Protein AF-V5GCT0-F1 (afdb_monomer)

Solvent-accessible surface area (backbone atoms only — not comparable to full-atom values): 9501 Å² total; per-residue (Å²): 140,87,78,96,82,82,71,72,68,66,61,56,55,59,63,63,62,67,75,79,76,75,83,94,79,80,93,63,83,77,74,72,74,78,59,60,85,75,64,57,81,65,88,66,76,72,71,71,93,58,71,88,74,56,77,89,73,53,68,86,89,73,79,74,96,68,75,90,74,65,81,76,73,61,66,43,49,26,43,35,31,30,68,84,75,46,80,43,64,30,36,54,80,50,101,87,42,70,50,63,60,55,89,68,52,77,86,46,89,45,44,37,39,36,32,51,57,78,56,89,91,55,93,58,92,68,39,46,81,45,70,61,93,74,84,85,73,132

Sequence (138 aa):
EASPKMKFAVCFLAIISCIAAMPADVSFETFEELDLSKIVPNNIYLEPETPPIDPSTVPEGRVIGGSEVSRNSVPYQAAVIINGASLCGGSLISTTRVLTAAHCTVSASFIQVRLGAHAFNSNEATQVRITSSSVVNH

Organism: Anoplophora glabripennis (NCBI:txid217634)

pLDDT: mean 77.88, std 19.69, range [38.0, 98.5]

Secondary structure (DSSP, 8-state):
------SHHHHHHHHHGGGG---S-----------TTT----------SSS---TTTSPTT--SS--PPPTTS-TTEEEEEETTTEEEEEEEEETTEEE--HHHHTT-S-EEEEES-SSTTS--TT-EEEE-S-----

InterPro domains:
  IPR001254 Serine proteases, trypsin domain [PF00089] (63-138)
  IPR001254 Serine proteases, trypsin domain [PS50240] (63-138)
  IPR009003 Peptidase S1, PA clan [SSF50494] (55-138)
  IPR018114 Serine proteases, trypsin family, histidine active site [PS00134] (99-104)
  IPR050127 Serine Proteases (Peptidase S1 Family) [PTHR24264] (54-138)

Mean predicted aligned error: 17.12 Å

Radius of gyration: 28.57 Å; Cα contacts (8 Å, |Δi|>4): 119; chains: 1; bounding box: 40×61×99 Å

Structure (mmCIF, N/CA/C/O backbone):
data_AF-V5GCT0-F1
#
_entry.id   AF-V5GCT0-F1
#
loop_
_atom_site.group_PDB
_atom_site.id
_atom_site.type_symbol
_atom_site.label_atom_id
_atom_site.label_alt_id
_atom_site.label_comp_id
_atom_site.label_asym_id
_atom_site.label_entity_id
_atom_site.label_seq_id
_atom_site.pdbx_PDB_ins_code
_atom_site.Cartn_x
_atom_site.Cartn_y
_atom_site.Cartn_z
_atom_site.occupancy
_atom_site.B_iso_or_equiv
_atom_site.auth_seq_id
_atom_site.auth_comp_id
_atom_site.auth_asym_id
_atom_site.auth_atom_id
_atom_site.pdbx_PDB_model_num
ATOM 1 N N . GLU A 1 1 ? 0.890 -25.617 73.826 1.00 38.00 1 GLU A N 1
ATOM 2 C CA . GLU A 1 1 ? 0.039 -25.554 72.616 1.00 38.00 1 GLU A CA 1
ATOM 3 C C . GLU A 1 1 ? 0.754 -24.695 71.576 1.00 38.00 1 GLU A C 1
ATOM 5 O O . GLU A 1 1 ? 0.995 -23.527 71.824 1.00 38.00 1 GLU A O 1
ATOM 10 N N . ALA A 1 2 ? 1.510 -25.299 70.658 1.00 42.81 2 ALA A N 1
ATOM 11 C CA . ALA A 1 2 ? 1.097 -25.911 69.385 1.00 42.81 2 ALA A CA 1
ATOM 12 C C . ALA A 1 2 ? 1.020 -24.870 68.245 1.00 42.81 2 ALA A C 1
ATOM 14 O O . ALA A 1 2 ? -0.012 -24.274 67.959 1.00 42.81 2 ALA A O 1
ATOM 15 N N . SER A 1 3 ? 2.187 -24.663 67.626 1.00 46.22 3 SER A N 1
ATOM 16 C CA . SER A 1 3 ? 2.455 -23.808 66.465 1.00 46.22 3 SER A CA 1
ATOM 17 C C . SER A 1 3 ? 1.971 -24.472 65.158 1.00 46.22 3 SER A C 1
ATOM 19 O O . SER A 1 3 ? 2.209 -25.667 64.968 1.00 46.22 3 SER A O 1
ATOM 21 N N . PRO A 1 4 ? 1.328 -23.738 64.228 1.00 53.38 4 PRO A N 1
ATOM 22 C CA . PRO A 1 4 ? 0.727 -24.304 63.023 1.00 53.38 4 PRO A CA 1
ATOM 23 C C . PRO A 1 4 ? 1.769 -24.473 61.904 1.00 53.38 4 PRO A C 1
ATOM 25 O O . PRO A 1 4 ? 1.860 -23.664 60.985 1.00 53.38 4 PRO A O 1
ATOM 28 N N . LYS A 1 5 ? 2.561 -25.547 61.962 1.00 57.16 5 LYS A N 1
ATOM 29 C CA . LYS A 1 5 ? 3.530 -25.929 60.915 1.00 57.16 5 LYS A CA 1
ATOM 30 C C . LYS A 1 5 ? 3.210 -27.299 60.314 1.00 57.16 5 LYS A C 1
ATOM 32 O O . LYS A 1 5 ? 4.037 -28.195 60.366 1.00 57.16 5 LYS A O 1
ATOM 37 N N . MET A 1 6 ? 2.011 -27.503 59.765 1.00 54.62 6 MET A N 1
ATOM 38 C CA . MET A 1 6 ? 1.726 -28.750 59.033 1.00 54.62 6 MET A CA 1
ATOM 39 C C . MET A 1 6 ? 0.512 -28.633 58.102 1.00 54.62 6 MET A C 1
ATOM 41 O O . MET A 1 6 ? -0.473 -29.341 58.261 1.00 54.62 6 MET A O 1
ATOM 45 N N . LYS A 1 7 ? 0.535 -27.697 57.146 1.00 50.94 7 LYS A N 1
ATOM 46 C CA . LYS A 1 7 ? -0.468 -27.662 56.056 1.00 50.94 7 LYS A CA 1
ATOM 47 C C . LYS A 1 7 ? 0.125 -27.469 54.655 1.00 50.94 7 LYS A C 1
ATOM 49 O O . LYS A 1 7 ? -0.539 -27.783 53.680 1.00 50.94 7 LYS A O 1
ATOM 54 N N . PHE A 1 8 ? 1.390 -27.054 54.540 1.00 50.16 8 PHE A N 1
ATOM 55 C CA . PHE A 1 8 ? 2.058 -26.867 53.243 1.00 50.16 8 PHE A CA 1
ATOM 56 C C . PHE A 1 8 ? 2.719 -28.138 52.677 1.00 50.16 8 PHE A C 1
ATOM 58 O O . PHE A 1 8 ? 2.887 -28.244 51.467 1.00 50.16 8 PHE A O 1
ATOM 65 N N . ALA A 1 9 ? 3.044 -29.128 53.517 1.00 53.00 9 ALA A N 1
ATOM 66 C CA . ALA A 1 9 ? 3.722 -30.354 53.074 1.00 53.00 9 ALA A CA 1
ATOM 67 C C . ALA A 1 9 ? 2.795 -31.346 52.340 1.00 53.00 9 ALA A C 1
ATOM 69 O O . ALA A 1 9 ? 3.249 -32.105 51.490 1.00 53.00 9 ALA A O 1
ATOM 70 N N . VAL A 1 10 ? 1.489 -31.318 52.630 1.00 53.25 10 VAL A N 1
ATOM 71 C CA . VAL A 1 10 ? 0.510 -32.264 52.061 1.00 53.25 10 VAL A CA 1
ATOM 72 C C . VAL A 1 10 ? 0.153 -31.908 50.610 1.00 53.25 10 VAL A C 1
ATOM 74 O O . VAL A 1 10 ? -0.025 -32.805 49.790 1.00 53.25 10 VAL A O 1
ATOM 77 N N . CYS A 1 11 ? 0.144 -30.619 50.248 1.00 48.62 11 CYS A N 1
ATOM 78 C CA . CYS A 1 11 ? -0.096 -30.195 48.863 1.00 48.62 11 CYS A CA 1
ATOM 79 C C . CYS A 1 11 ? 1.086 -30.492 47.927 1.00 48.62 11 CYS A C 1
ATOM 81 O O . CYS A 1 11 ? 0.865 -30.788 46.759 1.00 48.62 11 CYS A O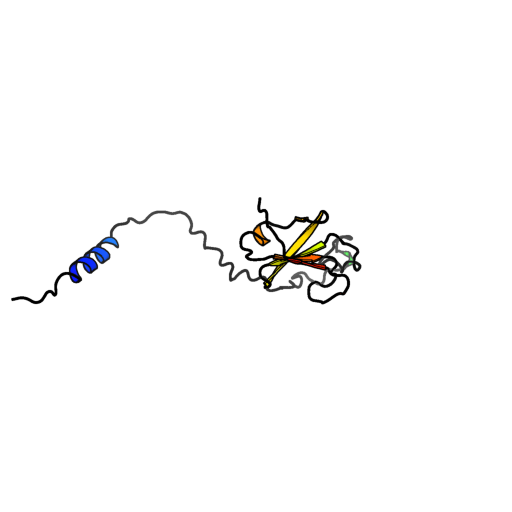 1
ATOM 83 N N . PHE A 1 12 ? 2.329 -30.464 48.418 1.00 54.12 12 PHE A N 1
ATOM 84 C CA . PHE A 1 12 ? 3.503 -30.740 47.577 1.00 54.12 12 PHE A CA 1
ATOM 85 C C . PHE A 1 12 ? 3.624 -32.220 47.185 1.00 54.12 12 PHE A C 1
ATOM 87 O O . PHE A 1 12 ? 4.021 -32.530 46.065 1.00 54.12 12 PHE A O 1
ATOM 94 N N . LEU A 1 13 ? 3.227 -33.138 48.070 1.00 54.44 13 LEU A N 1
ATOM 95 C CA . LEU A 1 13 ? 3.285 -34.579 47.799 1.00 54.44 13 LEU A CA 1
ATOM 96 C C . LEU A 1 13 ? 2.180 -35.051 46.838 1.00 54.44 13 LEU A C 1
ATOM 98 O O . LEU A 1 13 ? 2.420 -35.948 46.032 1.00 54.44 13 LEU A O 1
ATOM 102 N N . ALA A 1 14 ? 1.006 -34.411 46.852 1.00 53.47 14 ALA A N 1
ATOM 103 C CA . ALA A 1 14 ? -0.072 -34.711 45.906 1.00 53.47 14 ALA A CA 1
ATOM 104 C C . ALA A 1 14 ? 0.274 -34.298 44.461 1.00 53.47 14 ALA A C 1
ATOM 106 O O . ALA A 1 14 ? -0.110 -34.983 43.517 1.00 53.47 14 ALA A O 1
ATOM 107 N N . ILE A 1 15 ? 1.055 -33.225 44.285 1.00 55.41 15 ILE A N 1
ATOM 108 C CA . ILE A 1 15 ? 1.500 -32.751 42.963 1.00 55.41 15 ILE A CA 1
ATOM 109 C C . ILE A 1 15 ? 2.569 -33.687 42.371 1.00 55.41 15 ILE A C 1
ATOM 111 O O . ILE A 1 15 ? 2.553 -33.958 41.174 1.00 55.41 15 ILE A O 1
ATOM 115 N N . ILE A 1 16 ? 3.449 -34.251 43.207 1.00 54.88 16 ILE A N 1
ATOM 116 C CA . ILE A 1 16 ? 4.498 -35.196 42.774 1.00 54.88 16 ILE A CA 1
ATOM 117 C C . ILE A 1 16 ? 3.906 -36.564 42.376 1.00 54.88 16 ILE A C 1
ATOM 119 O O . ILE A 1 16 ? 4.445 -37.243 41.506 1.00 54.88 16 ILE A O 1
ATOM 123 N N . SER A 1 17 ? 2.757 -36.953 42.940 1.00 52.00 17 SER A N 1
ATOM 124 C CA . SER A 1 17 ? 2.080 -38.219 42.617 1.00 52.00 17 SER A CA 1
ATOM 125 C C . SER A 1 17 ? 1.345 -38.231 41.268 1.00 52.00 17 SER A C 1
ATOM 127 O O . SER A 1 17 ? 1.042 -39.314 40.770 1.00 52.00 17 SER A O 1
ATOM 129 N N . CYS A 1 18 ? 1.046 -37.078 40.660 1.00 42.91 18 CYS A N 1
ATOM 130 C CA . CYS A 1 18 ? 0.346 -37.028 39.366 1.00 42.91 18 CYS A CA 1
ATOM 131 C C . CYS A 1 18 ? 1.263 -37.244 38.150 1.00 42.91 18 CYS A C 1
ATOM 133 O O . CYS A 1 18 ? 0.769 -37.336 37.032 1.00 42.91 18 CYS A O 1
ATOM 135 N N . ILE A 1 19 ? 2.583 -37.342 38.341 1.00 54.56 19 ILE A N 1
ATOM 136 C CA . ILE A 1 19 ? 3.544 -37.458 37.229 1.00 54.56 19 ILE A CA 1
ATOM 137 C C . ILE A 1 19 ? 3.743 -38.925 36.783 1.00 54.56 19 ILE A C 1
ATOM 139 O O . ILE A 1 19 ? 4.266 -39.177 35.704 1.00 54.56 19 ILE A O 1
ATOM 143 N N . ALA A 1 20 ? 3.282 -39.913 37.559 1.00 53.06 20 ALA A N 1
ATOM 144 C CA . ALA A 1 20 ? 3.572 -41.331 37.307 1.00 53.06 20 ALA A CA 1
ATOM 145 C C . ALA A 1 20 ? 2.431 -42.142 36.655 1.00 53.06 20 ALA A C 1
ATOM 147 O O . ALA A 1 20 ? 2.510 -43.367 36.617 1.00 53.06 20 ALA A O 1
ATOM 148 N N . ALA A 1 21 ? 1.369 -41.504 36.153 1.00 55.91 21 ALA A N 1
ATOM 149 C CA . ALA A 1 21 ? 0.215 -42.221 35.606 1.00 55.91 21 ALA A CA 1
ATOM 150 C C . ALA A 1 21 ? -0.239 -41.671 34.249 1.00 55.91 21 ALA A C 1
ATOM 152 O O . ALA A 1 21 ? -1.333 -41.127 34.131 1.00 55.91 21 ALA A O 1
ATOM 153 N N . MET A 1 22 ? 0.576 -41.847 33.207 1.00 57.38 22 MET A N 1
ATOM 154 C CA . MET A 1 22 ? 0.039 -41.948 31.848 1.00 57.38 22 MET A CA 1
ATOM 155 C C . MET A 1 22 ? 0.898 -42.898 30.995 1.00 57.38 22 MET A C 1
ATOM 157 O O . MET A 1 22 ? 2.126 -42.798 31.034 1.00 57.38 22 MET A O 1
ATOM 161 N N . PRO A 1 23 ? 0.268 -43.864 30.297 1.00 48.66 23 PRO A N 1
ATOM 162 C CA . PRO A 1 23 ? 0.953 -44.857 29.484 1.00 48.66 23 PRO A CA 1
ATOM 163 C C . PRO A 1 23 ? 1.527 -44.233 28.209 1.00 48.66 23 PRO A C 1
ATOM 165 O O . PRO A 1 23 ? 1.041 -43.224 27.699 1.00 48.66 23 PRO A O 1
ATOM 168 N N . ALA A 1 24 ? 2.590 -44.863 27.721 1.00 58.31 24 ALA A N 1
ATOM 169 C CA . ALA A 1 24 ? 3.240 -44.558 26.464 1.00 58.31 24 ALA A CA 1
ATOM 170 C C . ALA A 1 24 ? 2.431 -45.129 25.293 1.00 58.31 24 ALA A C 1
ATOM 172 O O . ALA A 1 24 ? 2.451 -46.342 25.130 1.00 58.31 24 ALA A O 1
ATOM 173 N N . ASP A 1 25 ? 1.787 -44.262 24.503 1.00 58.34 25 ASP A N 1
ATOM 174 C CA . ASP A 1 25 ? 1.579 -44.379 23.045 1.00 58.34 25 ASP A CA 1
ATOM 175 C C . ASP A 1 25 ? 0.490 -43.423 22.513 1.00 58.34 25 ASP A C 1
ATOM 177 O O . ASP A 1 25 ? -0.685 -43.748 22.391 1.00 58.34 25 ASP A O 1
ATOM 181 N N . VAL A 1 26 ? 0.899 -42.234 22.067 1.00 43.25 26 VAL A N 1
ATOM 182 C CA . VAL A 1 26 ? 0.206 -41.567 20.955 1.00 43.25 26 VAL A CA 1
ATOM 183 C C . VAL A 1 26 ? 1.263 -41.277 19.904 1.00 43.25 26 VAL A C 1
ATOM 185 O O . VAL A 1 26 ? 1.947 -40.258 19.943 1.00 43.25 26 VAL A O 1
ATOM 188 N N . SER A 1 27 ? 1.435 -42.223 18.983 1.00 52.16 27 SER A N 1
ATOM 189 C CA . SER A 1 27 ? 2.161 -42.004 17.738 1.00 52.16 27 SER A CA 1
ATOM 190 C C . SER A 1 27 ? 1.288 -41.151 16.820 1.00 52.16 27 SER A C 1
ATOM 192 O O . SER A 1 27 ? 0.534 -41.659 15.990 1.00 52.16 27 SER A O 1
ATOM 194 N N . PHE A 1 28 ? 1.367 -39.842 16.988 1.00 42.97 28 PHE A N 1
ATOM 195 C CA . PHE A 1 28 ? 1.071 -38.918 15.912 1.00 42.97 28 PHE A CA 1
ATOM 196 C C . PHE A 1 28 ? 2.358 -38.146 15.707 1.00 42.97 28 PHE A C 1
ATOM 198 O O . PHE A 1 28 ? 2.780 -37.422 16.607 1.00 42.97 28 PHE A O 1
ATOM 205 N N . GLU A 1 29 ? 3.019 -38.443 14.589 1.00 50.00 29 GLU A N 1
ATOM 206 C CA . GLU A 1 29 ? 4.249 -37.812 14.124 1.00 50.00 29 GLU A CA 1
ATOM 207 C C . GLU A 1 29 ? 4.287 -36.361 14.596 1.00 50.00 29 GLU A C 1
ATOM 209 O O . GLU A 1 29 ? 3.417 -35.550 14.266 1.00 50.00 29 GLU A O 1
ATOM 214 N N . THR A 1 30 ? 5.267 -36.074 15.445 1.00 52.78 30 THR A N 1
ATOM 215 C CA . THR A 1 30 ? 5.625 -34.726 15.843 1.00 52.78 30 THR A CA 1
ATOM 216 C C . THR A 1 30 ? 5.875 -33.948 14.560 1.00 52.78 30 THR A C 1
ATOM 218 O O . THR A 1 30 ? 6.940 -34.076 13.959 1.00 52.78 30 THR A O 1
ATOM 221 N N . PHE A 1 31 ? 4.890 -33.169 14.116 1.00 54.00 31 PHE A N 1
ATOM 222 C CA . PHE A 1 31 ? 5.161 -32.041 13.245 1.00 54.00 31 PHE A CA 1
ATOM 223 C C . PHE A 1 31 ? 6.129 -31.175 14.039 1.00 54.00 31 PHE A C 1
ATOM 225 O O . PHE A 1 31 ? 5.734 -30.516 14.999 1.00 54.00 31 PHE A O 1
ATOM 232 N N . GLU A 1 32 ? 7.413 -31.287 13.710 1.00 64.38 32 GLU A N 1
ATOM 233 C CA . GLU A 1 32 ? 8.431 -30.370 14.181 1.00 64.38 32 GLU A CA 1
ATOM 234 C C . GLU A 1 32 ? 7.911 -28.982 13.811 1.00 64.38 32 GLU A C 1
ATOM 236 O O . GLU A 1 32 ? 7.695 -28.681 12.634 1.00 64.38 32 GLU A O 1
ATOM 241 N N . GLU A 1 33 ? 7.543 -28.205 14.829 1.00 65.38 33 GLU A N 1
ATOM 242 C CA . GLU A 1 33 ? 6.985 -26.879 14.639 1.00 65.38 33 GLU A CA 1
ATOM 243 C C . GLU A 1 33 ? 7.995 -26.098 13.806 1.00 65.38 33 GLU A C 1
ATOM 245 O O . GLU A 1 33 ? 9.140 -25.916 14.225 1.00 65.38 33 GLU A O 1
ATOM 250 N N . LEU A 1 34 ? 7.605 -25.741 12.577 1.00 61.59 34 LEU A N 1
ATOM 251 C CA . LEU A 1 34 ? 8.471 -24.996 11.677 1.00 61.59 34 LEU A CA 1
ATOM 252 C C . LEU A 1 34 ? 8.862 -23.713 12.396 1.00 61.59 34 LEU A C 1
ATOM 254 O O . LEU A 1 34 ? 8.052 -22.800 12.553 1.00 61.59 34 LEU A O 1
ATOM 258 N N . ASP A 1 35 ? 10.111 -23.671 12.847 1.00 63.72 35 ASP A N 1
ATOM 259 C CA . ASP A 1 35 ? 10.694 -22.520 13.505 1.00 63.72 35 ASP A CA 1
ATOM 260 C C . ASP A 1 35 ? 10.805 -21.392 12.475 1.00 63.72 35 ASP A C 1
ATOM 262 O O . ASP A 1 35 ? 11.794 -21.243 11.755 1.00 63.72 35 ASP A O 1
ATOM 266 N N . LEU A 1 36 ? 9.737 -20.603 12.375 1.00 60.56 36 LEU A N 1
ATOM 267 C CA . LEU A 1 36 ? 9.620 -19.460 11.475 1.00 60.56 36 LEU A CA 1
ATOM 268 C C . LEU A 1 36 ? 10.644 -18.364 11.802 1.00 60.56 36 LEU A C 1
ATOM 270 O O . LEU A 1 36 ? 10.853 -17.479 10.978 1.00 60.56 36 LEU A O 1
ATOM 274 N N . SER A 1 37 ? 11.343 -18.446 12.943 1.00 64.50 37 SER A N 1
ATOM 275 C CA . SER A 1 37 ? 12.502 -17.596 13.233 1.00 64.50 37 SER A CA 1
ATOM 276 C C . SER A 1 37 ? 13.785 -18.042 12.515 1.00 64.50 37 SER A C 1
ATOM 278 O O . SER A 1 37 ? 14.744 -17.278 12.454 1.00 64.50 37 SER A O 1
ATOM 280 N N . LYS A 1 38 ? 13.798 -19.239 11.909 1.00 58.69 38 LYS A N 1
ATOM 281 C CA . LYS A 1 38 ? 14.838 -19.709 10.972 1.00 58.69 38 LYS A CA 1
ATOM 282 C C . LYS A 1 38 ? 14.477 -19.455 9.512 1.00 58.69 38 LYS A C 1
ATOM 284 O O . LYS A 1 38 ? 15.369 -19.381 8.672 1.00 58.69 38 LYS A O 1
ATOM 289 N N . ILE A 1 39 ? 13.192 -19.257 9.213 1.00 58.88 39 ILE A N 1
ATOM 290 C CA . ILE A 1 39 ? 12.716 -18.749 7.919 1.00 58.88 39 ILE A CA 1
ATOM 291 C C . ILE A 1 39 ? 12.659 -17.220 7.995 1.00 58.88 39 ILE A C 1
ATOM 293 O O . ILE A 1 39 ? 11.636 -16.588 7.744 1.00 58.88 39 ILE A O 1
ATOM 297 N N . VAL A 1 40 ? 13.778 -16.600 8.365 1.00 59.50 40 VAL A N 1
ATOM 298 C CA . VAL A 1 40 ? 13.971 -15.187 8.052 1.00 59.50 40 VAL A CA 1
ATOM 299 C C . VAL A 1 40 ? 14.326 -15.178 6.574 1.00 59.50 40 VAL A C 1
ATOM 301 O O . VAL A 1 40 ? 15.353 -15.765 6.216 1.00 59.50 40 VAL A O 1
ATOM 304 N N . PRO A 1 41 ? 13.528 -14.557 5.686 1.00 52.69 41 PRO A N 1
ATOM 305 C CA . PRO A 1 41 ? 14.043 -14.197 4.387 1.00 52.69 41 PRO A CA 1
ATOM 306 C C . PRO A 1 41 ? 15.117 -13.147 4.655 1.00 52.69 41 PRO A C 1
ATOM 308 O O . PRO A 1 41 ? 14.878 -11.943 4.617 1.00 52.69 41 PRO A O 1
ATOM 311 N N . ASN A 1 42 ? 16.336 -13.620 4.910 1.00 52.69 42 ASN A N 1
ATOM 312 C CA . ASN A 1 42 ? 17.482 -12.938 4.372 1.00 52.69 42 ASN A CA 1
ATOM 313 C C . ASN A 1 42 ? 17.103 -12.725 2.914 1.00 52.69 42 ASN A C 1
ATOM 315 O O . ASN A 1 42 ? 16.650 -13.643 2.229 1.00 52.69 42 ASN A O 1
ATOM 319 N N . ASN A 1 43 ? 17.175 -11.485 2.484 1.00 51.91 43 ASN A N 1
ATOM 320 C CA . ASN A 1 43 ? 17.193 -11.050 1.107 1.00 51.91 43 ASN A CA 1
ATOM 321 C C . ASN A 1 43 ? 18.382 -11.738 0.413 1.00 51.91 43 ASN A C 1
ATOM 323 O O . ASN A 1 43 ? 19.377 -11.118 0.054 1.00 51.91 43 ASN A O 1
ATOM 327 N N . ILE A 1 44 ? 18.280 -13.060 0.288 1.00 45.50 44 ILE A N 1
ATOM 328 C CA . ILE A 1 44 ? 19.148 -13.939 -0.450 1.00 45.50 44 ILE A CA 1
ATOM 329 C C . ILE A 1 44 ? 18.728 -13.669 -1.881 1.00 45.50 44 ILE A C 1
ATOM 331 O O . ILE A 1 44 ? 17.769 -14.234 -2.404 1.00 45.50 44 ILE A O 1
ATOM 335 N N . TYR A 1 45 ? 19.446 -12.745 -2.505 1.00 50.06 45 TYR A N 1
ATOM 336 C CA . TYR A 1 45 ? 19.762 -12.948 -3.902 1.00 50.06 45 TYR A CA 1
ATOM 337 C C . TYR A 1 45 ? 20.457 -14.305 -3.967 1.00 50.06 45 TYR A C 1
ATOM 339 O O . TYR A 1 45 ? 21.619 -14.431 -3.590 1.00 50.06 45 TYR A O 1
ATOM 347 N N . LEU A 1 46 ? 19.701 -15.341 -4.335 1.00 49.59 46 LEU A N 1
ATOM 348 C CA . LEU A 1 46 ? 20.303 -16.592 -4.754 1.00 49.59 46 LEU A CA 1
ATOM 349 C C . LEU A 1 46 ? 21.013 -16.233 -6.053 1.00 49.59 46 LEU A C 1
ATOM 351 O O . LEU A 1 46 ? 20.358 -16.015 -7.075 1.00 49.59 46 LEU A O 1
ATOM 355 N N . GLU A 1 47 ? 22.337 -16.089 -5.999 1.00 56.31 47 GLU A N 1
ATOM 356 C CA . GLU A 1 47 ? 23.108 -16.225 -7.224 1.00 56.31 47 GLU A CA 1
ATOM 357 C C . GLU A 1 47 ? 22.751 -17.602 -7.799 1.00 56.31 47 GLU A C 1
ATOM 359 O O . GLU A 1 47 ? 22.684 -18.578 -7.044 1.00 56.31 47 GLU A O 1
ATOM 364 N N . PRO A 1 48 ? 22.408 -17.700 -9.092 1.00 58.78 48 PRO A N 1
ATOM 365 C CA . PRO A 1 48 ? 22.071 -18.983 -9.677 1.00 58.78 48 PRO A CA 1
ATOM 366 C C . PRO A 1 48 ? 23.229 -19.961 -9.447 1.00 58.78 48 PRO A C 1
ATOM 368 O O . PRO A 1 48 ? 24.330 -19.731 -9.931 1.00 58.78 48 PRO A O 1
ATOM 371 N N . GLU A 1 49 ? 22.965 -21.084 -8.774 1.00 59.66 49 GLU A N 1
ATOM 372 C CA . GLU A 1 49 ? 23.889 -22.233 -8.656 1.00 59.66 49 GLU A CA 1
ATOM 373 C C . GLU A 1 49 ? 24.244 -22.844 -10.030 1.00 59.66 49 GLU A C 1
ATOM 375 O O . GLU A 1 49 ? 25.035 -23.778 -10.152 1.00 59.66 49 GLU A O 1
ATOM 380 N N . THR A 1 50 ? 23.616 -22.356 -11.100 1.00 62.34 50 THR A N 1
ATOM 381 C CA . THR A 1 50 ? 23.857 -22.808 -12.461 1.00 62.34 50 THR A CA 1
ATOM 382 C C . THR A 1 50 ? 25.103 -22.136 -13.042 1.00 62.34 50 THR A C 1
ATOM 384 O O . THR A 1 50 ? 25.284 -20.934 -12.834 1.00 62.34 50 THR A O 1
ATOM 387 N N . PRO A 1 51 ? 25.912 -22.857 -13.848 1.00 75.06 51 PRO A N 1
ATOM 388 C CA . PRO A 1 51 ? 26.979 -22.262 -14.655 1.00 75.06 51 PRO A CA 1
ATOM 389 C C . PRO A 1 51 ? 26.472 -21.018 -15.399 1.00 75.06 51 PRO A C 1
ATOM 391 O O . PRO A 1 51 ? 25.268 -20.964 -15.667 1.00 75.06 51 PRO A O 1
ATOM 394 N N . PRO A 1 52 ? 27.348 -20.058 -15.766 1.00 70.12 52 PRO A N 1
ATOM 395 C CA . PRO A 1 52 ? 26.957 -18.859 -16.503 1.00 70.12 52 PRO A CA 1
ATOM 396 C C . PRO A 1 52 ? 25.992 -19.234 -17.623 1.00 70.12 52 PRO A C 1
ATOM 398 O O . PRO A 1 52 ? 26.367 -19.945 -18.557 1.00 70.12 52 PRO A O 1
ATOM 401 N N . ILE A 1 53 ? 24.724 -18.848 -17.462 1.00 65.19 53 ILE A N 1
ATOM 402 C CA . ILE A 1 53 ? 23.687 -19.243 -18.404 1.00 65.19 53 ILE A CA 1
ATOM 403 C C . ILE A 1 53 ? 24.013 -18.505 -19.692 1.00 65.19 53 ILE A C 1
ATOM 405 O O . ILE A 1 53 ? 24.015 -17.274 -19.712 1.00 65.19 53 ILE A O 1
ATOM 409 N N . ASP A 1 54 ? 24.323 -19.261 -20.742 1.00 76.50 54 ASP A N 1
ATOM 410 C CA . ASP A 1 54 ? 24.476 -18.708 -22.076 1.00 76.50 54 ASP A CA 1
ATOM 411 C C . ASP A 1 54 ? 23.186 -17.935 -22.405 1.00 76.50 54 ASP A C 1
ATOM 413 O O . ASP A 1 54 ? 22.116 -18.557 -22.460 1.00 76.50 54 ASP A O 1
ATOM 417 N N . PRO A 1 55 ? 23.250 -16.603 -22.603 1.00 68.00 55 PRO A N 1
ATOM 418 C CA . PRO A 1 55 ? 22.076 -15.781 -22.875 1.00 68.00 55 PRO A CA 1
ATOM 419 C C . PRO A 1 55 ? 21.259 -16.276 -24.075 1.00 68.00 55 PRO A C 1
ATOM 421 O O . PRO A 1 55 ? 20.066 -16.003 -24.139 1.00 68.00 55 PRO A O 1
ATOM 424 N N . SER A 1 56 ? 21.874 -17.034 -24.994 1.00 71.19 56 SER A N 1
ATOM 425 C CA . SER A 1 56 ? 21.212 -17.636 -26.157 1.00 71.19 56 SER A CA 1
ATOM 426 C C . SER A 1 56 ? 20.392 -18.899 -25.843 1.00 71.19 56 SER A C 1
ATOM 428 O O . SER A 1 56 ? 19.622 -19.359 -26.684 1.00 71.19 56 SER A O 1
ATOM 430 N N . THR A 1 57 ? 20.521 -19.450 -24.631 1.00 72.38 57 THR A N 1
ATOM 431 C CA . THR A 1 57 ? 19.810 -20.657 -24.164 1.00 72.38 57 THR A CA 1
ATOM 432 C C . THR A 1 57 ? 18.684 -20.356 -23.173 1.00 72.38 57 THR A C 1
ATOM 434 O O . THR A 1 57 ? 17.875 -21.237 -22.870 1.00 72.38 57 THR A O 1
ATOM 437 N N . VAL A 1 58 ? 18.594 -19.113 -22.677 1.00 70.75 58 VAL A N 1
ATOM 438 C CA . VAL A 1 58 ? 17.445 -18.661 -21.884 1.00 70.75 58 VAL A CA 1
ATOM 439 C C . VAL A 1 58 ? 16.251 -18.542 -22.828 1.00 70.75 58 VAL A C 1
ATOM 441 O O . VAL A 1 58 ? 16.349 -17.821 -23.819 1.00 70.75 58 VAL A O 1
ATOM 444 N N . PRO A 1 59 ? 15.109 -19.192 -22.540 1.00 71.00 59 PRO A N 1
ATOM 445 C CA . PRO A 1 59 ? 13.898 -18.965 -23.313 1.00 71.00 59 PRO A CA 1
ATOM 446 C C . PRO A 1 59 ? 13.583 -17.467 -23.349 1.00 71.00 59 PRO A C 1
ATOM 448 O O . PRO A 1 59 ? 13.404 -16.846 -22.293 1.00 71.00 59 PRO A O 1
ATOM 451 N N . GLU A 1 60 ? 13.532 -16.888 -24.549 1.00 71.31 60 GLU A N 1
ATOM 452 C CA . GLU A 1 60 ? 13.145 -15.491 -24.731 1.00 71.31 60 GLU A CA 1
ATOM 453 C C . GLU A 1 60 ? 11.787 -15.236 -24.053 1.00 71.31 60 GLU A C 1
ATOM 455 O O . GLU A 1 60 ? 10.872 -16.060 -24.111 1.00 71.31 60 GLU A O 1
ATOM 460 N N . GLY A 1 61 ? 11.663 -14.104 -23.355 1.00 72.50 61 GLY A N 1
ATOM 461 C CA . GLY A 1 61 ? 10.434 -13.721 -22.648 1.00 72.50 61 GLY A CA 1
ATOM 462 C C . GLY A 1 61 ? 10.360 -14.114 -21.167 1.00 72.50 61 GLY A C 1
ATOM 463 O O . GLY A 1 61 ? 9.387 -13.761 -20.500 1.00 72.50 61 GLY A O 1
ATOM 464 N N . ARG A 1 62 ? 11.375 -14.781 -20.600 1.00 80.31 62 ARG A N 1
ATOM 465 C CA . ARG A 1 62 ? 11.466 -14.950 -19.139 1.00 80.31 62 ARG A CA 1
A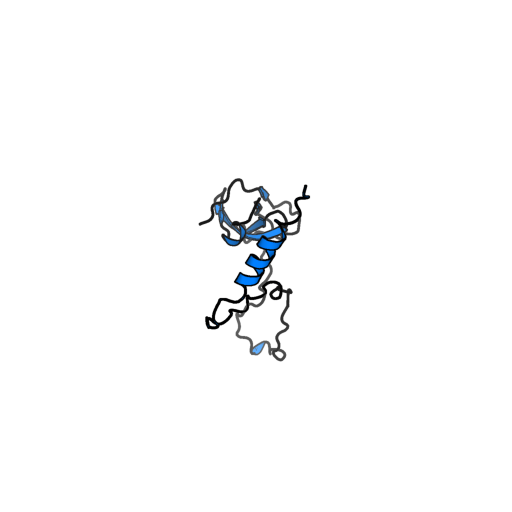TOM 466 C C . ARG A 1 62 ? 11.895 -13.638 -18.469 1.00 80.31 62 ARG A C 1
ATOM 468 O O . ARG A 1 62 ? 12.995 -13.151 -18.702 1.00 80.31 62 ARG A O 1
ATOM 475 N N . VAL A 1 63 ? 11.059 -13.110 -17.578 1.00 81.81 63 VAL A N 1
ATOM 476 C CA . VAL A 1 63 ? 11.375 -11.941 -16.739 1.00 81.81 63 VAL A CA 1
ATOM 477 C C . 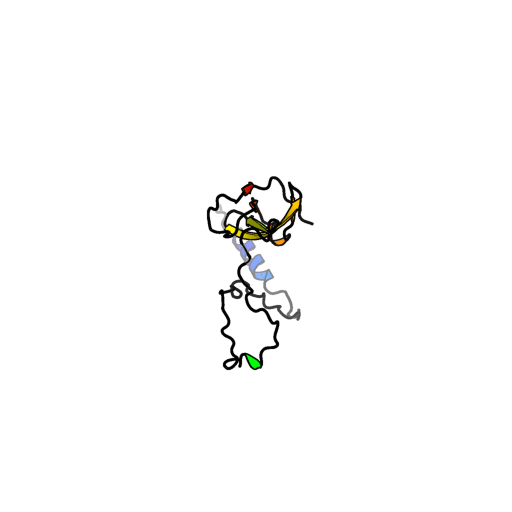VAL A 1 63 ? 11.790 -12.415 -15.344 1.00 81.81 63 VAL A C 1
ATOM 479 O O . VAL A 1 63 ? 11.022 -13.104 -14.676 1.00 81.81 63 VAL A O 1
ATOM 482 N N . ILE A 1 64 ? 12.991 -12.044 -14.890 1.00 87.12 64 ILE A N 1
ATOM 483 C CA . ILE A 1 64 ? 13.507 -12.331 -13.539 1.00 87.12 64 ILE A CA 1
ATOM 484 C C . ILE A 1 64 ? 13.710 -10.996 -12.821 1.00 87.12 64 ILE A C 1
ATOM 486 O O . ILE A 1 64 ? 14.296 -10.085 -13.394 1.00 87.12 64 ILE A O 1
ATOM 490 N N . GLY A 1 65 ? 13.194 -10.848 -11.598 1.00 87.00 65 GLY A N 1
ATOM 491 C CA . GLY A 1 65 ? 13.331 -9.616 -10.799 1.00 87.00 65 GLY A CA 1
ATOM 492 C C . GLY A 1 65 ? 12.515 -8.410 -11.293 1.00 87.00 65 GLY A C 1
ATOM 493 O O . GLY A 1 65 ? 12.313 -7.465 -10.536 1.00 87.00 65 GLY A O 1
ATOM 494 N N . GLY A 1 66 ? 11.987 -8.462 -12.518 1.00 89.50 66 GLY A N 1
ATOM 495 C CA . GLY A 1 66 ? 11.194 -7.386 -13.106 1.00 89.50 66 GLY A CA 1
ATOM 496 C C . GLY A 1 66 ? 12.034 -6.173 -13.507 1.00 89.50 66 GLY A C 1
ATOM 497 O O . GLY A 1 66 ? 13.259 -6.228 -13.582 1.00 89.50 66 GLY A O 1
ATOM 498 N N . SER A 1 67 ? 11.352 -5.066 -13.781 1.00 90.56 67 SER A N 1
ATOM 499 C CA . SER A 1 67 ? 11.959 -3.762 -14.044 1.00 90.56 67 SER A CA 1
ATOM 500 C C . SER A 1 67 ? 11.185 -2.682 -13.299 1.00 90.56 67 SER A C 1
ATOM 502 O O . SER A 1 67 ? 9.989 -2.833 -13.043 1.00 90.56 67 SER A O 1
ATOM 504 N N . GLU A 1 68 ? 11.850 -1.577 -12.975 1.00 93.75 68 GLU A N 1
ATOM 505 C CA . GLU A 1 68 ? 11.181 -0.418 -12.388 1.00 93.75 68 GLU A CA 1
ATOM 506 C C . GLU A 1 68 ? 10.062 0.083 -13.315 1.00 93.75 68 GLU A C 1
ATOM 508 O O . GLU A 1 68 ? 10.244 0.226 -14.527 1.00 93.75 68 GLU A O 1
ATOM 513 N N . VAL A 1 69 ? 8.883 0.328 -12.744 1.00 93.50 69 VAL A N 1
ATOM 514 C CA . VAL A 1 69 ? 7.743 0.868 -13.490 1.00 93.50 69 VAL A CA 1
ATOM 515 C C . VAL A 1 69 ? 7.964 2.344 -13.805 1.00 93.50 69 VAL A C 1
ATOM 517 O O . VAL A 1 69 ? 8.637 3.062 -13.069 1.00 93.50 69 VAL A O 1
ATOM 520 N N . SER A 1 70 ? 7.354 2.854 -14.875 1.00 94.19 70 SER A N 1
ATOM 521 C CA . SER A 1 70 ? 7.357 4.302 -15.098 1.00 94.19 70 SER A CA 1
ATOM 522 C C . SER A 1 70 ? 6.616 5.011 -13.962 1.00 94.19 70 SER A C 1
ATOM 524 O O . SER A 1 70 ? 5.554 4.556 -13.522 1.00 94.19 70 SER A O 1
ATOM 526 N N . ARG A 1 71 ? 7.151 6.147 -13.506 1.00 92.19 71 ARG A N 1
ATOM 527 C CA . ARG A 1 71 ? 6.548 6.946 -12.431 1.00 92.19 71 ARG A CA 1
ATOM 528 C C . ARG A 1 71 ? 5.071 7.223 -12.720 1.00 92.19 71 ARG A C 1
ATOM 530 O O . ARG A 1 71 ? 4.725 7.665 -13.812 1.00 92.19 71 ARG A O 1
ATOM 537 N N . ASN A 1 72 ? 4.213 6.980 -11.729 1.00 88.44 72 ASN A N 1
ATOM 538 C CA . ASN A 1 72 ? 2.757 7.174 -11.790 1.00 88.44 72 ASN A CA 1
ATOM 539 C C . ASN A 1 72 ? 1.997 6.320 -12.830 1.00 88.44 72 ASN A C 1
ATOM 541 O O . ASN A 1 72 ? 0.805 6.544 -13.027 1.00 88.44 72 ASN A O 1
ATOM 545 N N . SER A 1 73 ? 2.630 5.329 -13.471 1.00 94.19 73 SER A N 1
ATOM 546 C CA . SER A 1 73 ? 1.952 4.448 -14.445 1.00 94.19 73 SER A CA 1
ATOM 547 C C . SER A 1 73 ? 0.962 3.462 -13.814 1.00 94.19 73 SER A C 1
ATOM 549 O O . SER A 1 73 ? 0.070 2.964 -14.496 1.00 94.19 73 SER A O 1
ATOM 551 N N . VAL A 1 74 ? 1.075 3.219 -12.504 1.00 96.00 74 VAL A N 1
ATOM 552 C CA . VAL A 1 74 ? 0.213 2.310 -11.731 1.00 96.00 74 VAL A CA 1
ATOM 553 C C . VAL A 1 74 ? -0.502 3.099 -10.620 1.00 96.00 74 VAL A C 1
ATOM 555 O O . VAL A 1 74 ? -0.193 2.940 -9.439 1.00 96.00 74 VAL A O 1
ATOM 558 N N . PRO A 1 75 ? -1.445 4.000 -10.958 1.00 94.25 75 PRO A N 1
ATOM 559 C CA . PRO A 1 75 ? -1.995 4.979 -10.011 1.00 94.25 75 PRO A CA 1
ATOM 560 C C . PRO A 1 75 ? -2.852 4.358 -8.899 1.00 94.25 75 PRO A C 1
ATOM 562 O O . PRO A 1 75 ? -3.087 4.988 -7.871 1.00 94.25 75 PRO A O 1
ATOM 565 N N . TYR A 1 76 ? -3.324 3.127 -9.096 1.00 97.00 76 TYR A N 1
ATOM 566 C CA . TYR A 1 76 ? -4.094 2.380 -8.106 1.00 97.00 76 TYR A CA 1
ATOM 567 C C . TYR A 1 76 ? -3.217 1.657 -7.075 1.00 97.00 76 TYR A C 1
ATOM 569 O O . TYR A 1 76 ? -3.763 1.127 -6.108 1.00 97.00 76 TYR A O 1
ATOM 577 N N . GLN A 1 77 ? -1.890 1.610 -7.250 1.00 97.69 77 GLN A N 1
ATOM 578 C CA . GLN A 1 77 ? -0.995 0.990 -6.277 1.00 97.69 77 GLN A CA 1
ATOM 579 C C . GLN A 1 77 ? -1.041 1.760 -4.953 1.00 97.69 77 GLN A C 1
ATOM 581 O O . GLN A 1 77 ? -0.786 2.964 -4.898 1.00 97.69 77 GLN A O 1
ATOM 586 N N . ALA A 1 78 ? -1.329 1.039 -3.873 1.00 97.62 78 ALA A N 1
ATOM 587 C CA . ALA A 1 78 ? -1.290 1.562 -2.519 1.00 97.62 78 ALA A CA 1
ATOM 588 C C . ALA A 1 78 ? -0.152 0.908 -1.733 1.00 97.62 78 ALA A C 1
ATOM 590 O O . ALA A 1 78 ? 0.041 -0.309 -1.790 1.00 97.62 78 ALA A O 1
ATOM 591 N N . ALA A 1 79 ? 0.576 1.715 -0.967 1.00 97.12 79 ALA A N 1
ATOM 592 C CA . ALA A 1 79 ? 1.409 1.225 0.121 1.00 97.12 79 ALA A CA 1
ATOM 593 C C . ALA A 1 79 ? 0.576 1.233 1.407 1.00 97.12 79 ALA A C 1
ATOM 595 O O . ALA A 1 79 ? 0.019 2.265 1.787 1.00 97.12 79 ALA A O 1
ATOM 596 N N . VAL A 1 80 ? 0.479 0.079 2.063 1.00 97.81 80 VAL A N 1
ATOM 597 C CA . VAL A 1 80 ? -0.288 -0.132 3.294 1.00 97.81 80 VAL A CA 1
ATOM 598 C C . VAL A 1 80 ? 0.702 -0.293 4.442 1.00 97.81 80 VAL A C 1
ATOM 600 O O . VAL A 1 80 ? 1.379 -1.311 4.548 1.00 97.81 80 VAL A O 1
ATOM 603 N N . ILE A 1 81 ? 0.817 0.732 5.282 1.00 96.88 81 ILE A N 1
ATOM 604 C CA . ILE A 1 81 ? 1.738 0.784 6.416 1.00 96.88 81 ILE A CA 1
ATOM 6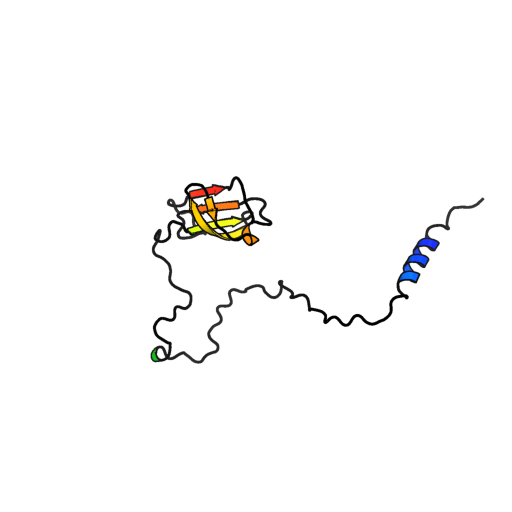05 C C . ILE A 1 81 ? 0.977 0.411 7.683 1.00 96.88 81 ILE A C 1
ATOM 607 O O . ILE A 1 81 ? 0.056 1.117 8.100 1.00 96.88 81 ILE A O 1
ATOM 611 N N . ILE A 1 82 ? 1.392 -0.684 8.307 1.00 97.19 82 ILE A N 1
ATOM 612 C CA . ILE A 1 82 ? 0.729 -1.291 9.459 1.00 97.19 82 ILE A CA 1
ATOM 613 C C . ILE A 1 82 ? 1.525 -0.947 10.708 1.00 97.19 82 ILE A C 1
ATOM 615 O O . ILE A 1 82 ? 2.731 -1.209 10.775 1.00 97.19 82 ILE A O 1
ATOM 61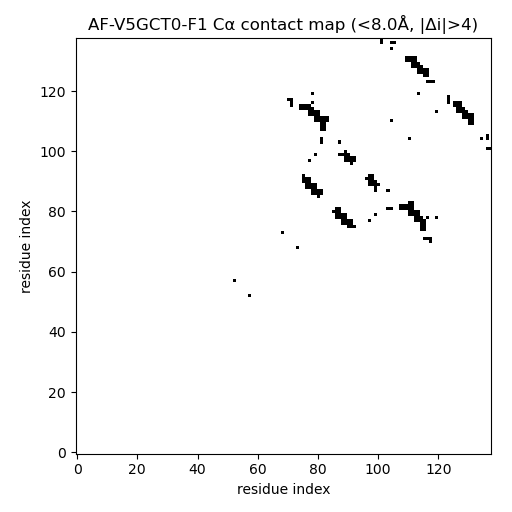9 N N . ASN A 1 83 ? 0.861 -0.340 11.691 1.00 95.88 83 ASN A N 1
ATOM 620 C CA . ASN A 1 83 ? 1.457 0.048 12.971 1.00 95.88 83 ASN A CA 1
ATOM 621 C C . ASN A 1 83 ? 2.752 0.885 12.841 1.00 95.88 83 ASN A C 1
ATOM 623 O O . ASN A 1 83 ? 3.578 0.910 13.748 1.00 95.88 83 ASN A O 1
ATOM 627 N N . GLY A 1 84 ? 2.959 1.547 11.695 1.00 92.88 84 GLY A N 1
ATOM 628 C CA . GLY A 1 84 ? 4.172 2.312 11.390 1.00 92.88 84 GLY A CA 1
ATOM 629 C C . GLY A 1 84 ? 5.430 1.477 11.115 1.00 92.88 84 GLY A C 1
ATOM 630 O O . GLY A 1 84 ? 6.481 2.070 10.892 1.00 92.88 84 GLY A O 1
ATOM 631 N N . ALA A 1 85 ? 5.341 0.143 11.114 1.00 91.25 85 ALA A N 1
ATOM 632 C CA . ALA A 1 85 ? 6.506 -0.744 11.083 1.00 91.25 85 ALA A CA 1
ATOM 633 C C . ALA A 1 85 ? 6.506 -1.733 9.910 1.00 91.25 85 ALA A C 1
ATOM 635 O O . ALA A 1 85 ? 7.558 -2.004 9.340 1.00 91.25 85 ALA A O 1
ATOM 636 N N . SER A 1 86 ? 5.346 -2.283 9.542 1.00 93.81 86 SER A N 1
ATOM 637 C CA . SER A 1 86 ? 5.239 -3.266 8.455 1.00 93.81 86 SER A CA 1
ATOM 638 C C . SER A 1 86 ? 4.659 -2.643 7.192 1.00 93.81 86 SER A C 1
ATOM 640 O O . SER A 1 86 ? 3.867 -1.700 7.264 1.00 93.81 86 SER A O 1
ATOM 642 N N . LEU A 1 87 ? 5.049 -3.182 6.037 1.00 95.56 87 LEU A N 1
ATOM 643 C CA . LEU A 1 87 ? 4.601 -2.730 4.725 1.00 95.56 87 LEU A CA 1
ATOM 644 C C . LEU A 1 87 ? 3.916 -3.875 3.980 1.00 95.56 87 LEU A C 1
ATOM 646 O O . LEU A 1 87 ? 4.504 -4.932 3.779 1.00 95.56 87 LEU A O 1
ATOM 650 N N . CYS A 1 88 ? 2.703 -3.611 3.515 1.00 97.56 88 CYS A N 1
ATOM 651 C CA . CYS A 1 88 ? 1.977 -4.436 2.564 1.00 97.56 88 CYS A CA 1
ATOM 652 C C . CYS A 1 88 ? 1.634 -3.633 1.303 1.00 97.56 88 CYS A C 1
ATOM 654 O O . CYS A 1 88 ? 1.662 -2.398 1.288 1.00 97.56 88 CYS A O 1
ATOM 656 N N . GLY A 1 89 ? 1.265 -4.350 0.244 1.00 97.62 89 GLY A N 1
ATOM 657 C CA . GLY A 1 89 ? 0.628 -3.766 -0.932 1.00 97.62 89 GLY A CA 1
ATOM 658 C C . GLY A 1 89 ? -0.891 -3.655 -0.778 1.00 97.62 89 GLY A C 1
ATOM 659 O O . GLY A 1 89 ? -1.513 -4.336 0.040 1.00 97.62 89 GLY A O 1
ATOM 660 N N . GLY A 1 90 ? -1.502 -2.814 -1.604 1.0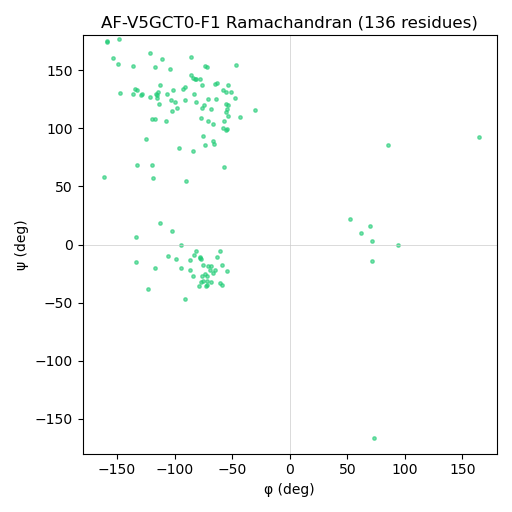0 98.00 90 GLY A N 1
ATOM 661 C CA . GLY A 1 90 ? -2.949 -2.757 -1.778 1.00 98.00 90 GLY A CA 1
ATOM 662 C C . GLY A 1 90 ? -3.336 -2.114 -3.106 1.00 98.00 90 GLY A C 1
ATOM 663 O O . GLY A 1 90 ? -2.483 -1.614 -3.841 1.00 98.00 90 GLY A O 1
ATOM 664 N N . SER A 1 91 ? -4.633 -2.109 -3.402 1.00 98.50 91 SER A N 1
ATOM 665 C CA . SER A 1 91 ? -5.191 -1.501 -4.612 1.00 98.50 91 SER A CA 1
ATOM 666 C C . SER A 1 91 ? -6.333 -0.552 -4.277 1.00 98.50 91 SER A C 1
ATOM 668 O O . SER A 1 91 ? -7.268 -0.928 -3.570 1.00 98.50 91 SER A O 1
ATOM 670 N N . LEU A 1 92 ? -6.282 0.674 -4.798 1.00 98.00 92 LEU A N 1
ATOM 671 C CA . LEU A 1 92 ? -7.383 1.629 -4.722 1.00 98.00 92 LEU A CA 1
ATOM 672 C C . LEU A 1 92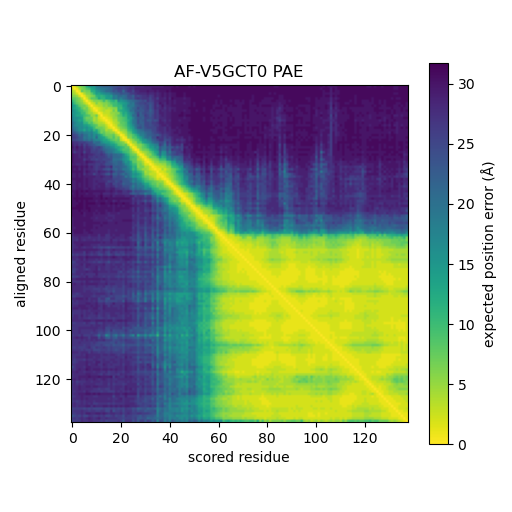 ? -8.526 1.163 -5.632 1.00 98.00 92 LEU A C 1
ATOM 674 O O . LEU A 1 92 ? -8.431 1.252 -6.853 1.00 98.00 92 LEU A O 1
ATOM 678 N N . ILE A 1 93 ? -9.604 0.659 -5.034 1.00 98.06 93 ILE A N 1
ATOM 679 C CA . ILE A 1 93 ? -10.767 0.116 -5.761 1.00 98.06 93 ILE A CA 1
ATOM 680 C C . ILE A 1 93 ? -11.925 1.117 -5.857 1.00 98.06 93 ILE A C 1
ATOM 682 O O . ILE A 1 93 ? -12.882 0.907 -6.594 1.00 98.06 93 ILE A O 1
ATOM 686 N N . SER A 1 94 ? -11.863 2.203 -5.086 1.00 97.12 94 SER A N 1
ATOM 687 C CA . SER A 1 94 ? -12.785 3.337 -5.162 1.00 97.12 94 SER A CA 1
ATOM 688 C C . SER A 1 94 ? -12.131 4.568 -4.544 1.00 97.12 94 SER A C 1
ATOM 690 O O . SER A 1 94 ? -11.074 4.463 -3.929 1.00 97.12 94 SER A O 1
ATOM 692 N N . THR A 1 95 ? -12.784 5.725 -4.623 1.00 95.88 95 THR A N 1
ATOM 693 C CA . THR A 1 95 ? -12.288 6.979 -4.033 1.00 95.88 95 THR A CA 1
ATOM 694 C C . THR A 1 95 ? -12.058 6.913 -2.518 1.00 95.88 95 THR A C 1
ATOM 696 O O . THR A 1 95 ? -11.351 7.760 -1.981 1.00 95.88 95 THR A O 1
ATOM 699 N N . THR A 1 96 ? -12.628 5.921 -1.822 1.00 96.81 96 THR A N 1
ATOM 700 C CA . THR A 1 96 ? -12.561 5.795 -0.357 1.00 96.81 96 THR A CA 1
ATOM 701 C C . THR A 1 96 ? -12.204 4.392 0.139 1.00 96.81 96 THR A C 1
ATOM 703 O O . THR A 1 96 ? -12.245 4.148 1.344 1.00 96.81 96 THR A O 1
ATOM 706 N N . ARG A 1 97 ? -11.860 3.448 -0.752 1.00 97.75 97 ARG A N 1
ATOM 707 C CA . ARG A 1 97 ? -11.555 2.057 -0.364 1.00 97.75 97 ARG A CA 1
ATOM 708 C C . ARG A 1 97 ? -10.299 1.530 -1.035 1.00 97.75 97 ARG A C 1
ATOM 710 O O . ARG A 1 97 ? -10.155 1.620 -2.254 1.00 97.75 97 ARG A O 1
ATOM 717 N N . VAL A 1 98 ? -9.459 0.893 -0.224 1.00 98.44 98 V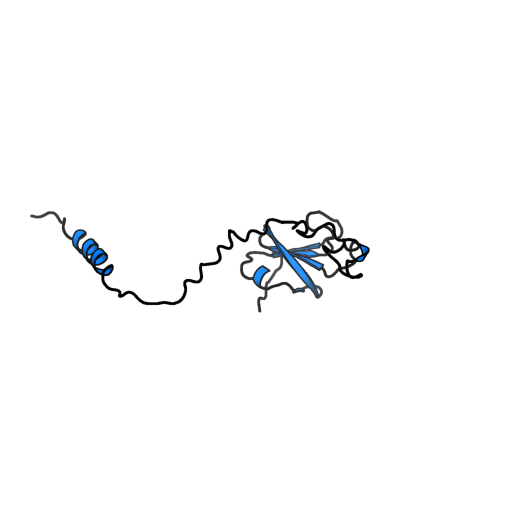AL A N 1
ATOM 718 C CA . VAL A 1 98 ? -8.302 0.109 -0.654 1.00 98.44 98 VAL A CA 1
ATOM 719 C C . VAL A 1 98 ? -8.541 -1.352 -0.300 1.00 98.44 98 VAL A C 1
ATOM 721 O O . VAL A 1 98 ? -8.923 -1.660 0.826 1.00 98.44 98 VAL A O 1
ATOM 724 N N . LEU A 1 99 ? -8.313 -2.240 -1.263 1.00 98.38 99 LEU A N 1
ATOM 725 C CA . LEU A 1 99 ? -8.294 -3.683 -1.056 1.00 98.38 99 LEU A CA 1
ATOM 726 C C . LEU A 1 99 ? -6.865 -4.134 -0.733 1.00 98.38 99 LEU A C 1
ATOM 728 O O . LEU A 1 99 ? -5.915 -3.710 -1.391 1.00 98.38 99 LEU A O 1
ATOM 732 N N . THR A 1 100 ? -6.709 -4.992 0.272 1.00 98.31 100 THR A N 1
ATOM 733 C CA . THR A 1 100 ? -5.433 -5.604 0.671 1.00 98.31 100 THR A CA 1
ATOM 734 C C . THR A 1 100 ? -5.692 -7.005 1.239 1.00 98.31 100 THR A C 1
ATOM 736 O O . THR A 1 100 ? -6.843 -7.434 1.333 1.00 98.31 100 THR A O 1
ATOM 739 N N . ALA A 1 101 ? -4.638 -7.738 1.586 1.00 97.69 101 ALA A N 1
ATOM 740 C CA . ALA A 1 101 ? -4.759 -9.076 2.151 1.00 97.69 101 ALA A CA 1
ATOM 741 C C . ALA A 1 101 ? -5.141 -9.030 3.640 1.00 97.69 101 ALA A C 1
ATOM 743 O O . ALA A 1 101 ? -4.610 -8.221 4.396 1.00 97.69 101 ALA A O 1
ATOM 744 N N . ALA A 1 102 ? -5.992 -9.959 4.087 1.00 97.06 102 ALA A N 1
ATOM 745 C CA . ALA A 1 102 ? -6.437 -10.028 5.484 1.00 97.06 102 ALA A CA 1
ATOM 746 C C . ALA A 1 102 ? -5.282 -10.234 6.485 1.00 97.06 102 ALA A C 1
ATOM 748 O O . ALA A 1 102 ? -5.306 -9.694 7.589 1.00 97.06 102 ALA A O 1
ATOM 749 N N . HIS A 1 103 ? -4.226 -10.962 6.100 1.00 96.06 103 HIS A N 1
ATOM 750 C CA . HIS A 1 103 ? -3.061 -11.168 6.971 1.00 96.06 103 HIS A CA 1
ATOM 751 C C . HIS A 1 103 ? -2.297 -9.865 7.263 1.00 96.06 103 HIS A C 1
ATOM 753 O O . HIS A 1 103 ? -1.607 -9.777 8.273 1.00 96.06 103 HIS A O 1
ATOM 759 N N . CYS A 1 104 ? -2.436 -8.844 6.409 1.00 97.12 104 CYS A N 1
ATOM 760 C CA . CYS A 1 104 ? -1.861 -7.522 6.648 1.00 97.12 104 CYS A CA 1
ATOM 761 C C . CYS A 1 104 ? -2.629 -6.757 7.735 1.00 97.12 104 CYS A C 1
ATOM 763 O O . CYS A 1 104 ? -2.082 -5.862 8.372 1.00 97.12 104 CYS A O 1
ATOM 765 N N . THR A 1 105 ? -3.910 -7.072 7.933 1.00 96.44 105 THR A N 1
ATOM 766 C CA . THR A 1 105 ? -4.846 -6.216 8.668 1.00 96.44 105 THR A CA 1
ATOM 767 C C . THR A 1 105 ? -5.397 -6.846 9.941 1.00 96.44 105 THR A C 1
ATOM 769 O O . THR A 1 105 ? -5.842 -6.113 10.820 1.00 96.44 105 THR A O 1
ATOM 772 N N . VAL A 1 106 ? -5.343 -8.173 10.087 1.00 95.62 106 VAL A N 1
ATOM 773 C CA . VAL A 1 106 ? -5.943 -8.902 11.220 1.00 95.62 106 VAL A CA 1
ATOM 774 C C . VAL A 1 106 ? -5.413 -8.469 12.596 1.00 95.62 106 VAL A C 1
ATOM 776 O O . VAL A 1 106 ? -6.187 -8.388 13.544 1.00 95.62 106 VAL A O 1
ATOM 779 N N . SER A 1 107 ? -4.128 -8.117 12.693 1.00 92.69 107 SER A N 1
ATOM 780 C CA . SER A 1 107 ? -3.471 -7.684 13.942 1.00 92.69 107 SER A CA 1
ATOM 781 C C . SER A 1 107 ? -3.061 -6.205 13.915 1.00 92.69 107 SER A C 1
ATOM 783 O O . SER A 1 107 ? -2.185 -5.773 14.668 1.00 92.69 107 SER A O 1
ATOM 785 N N . ALA A 1 108 ? -3.640 -5.419 13.004 1.00 95.69 108 ALA A N 1
ATOM 786 C CA . ALA A 1 108 ? -3.311 -4.008 12.854 1.00 95.69 108 ALA A CA 1
ATOM 787 C C . ALA A 1 108 ? -4.058 -3.158 13.894 1.00 95.69 108 ALA A C 1
ATOM 789 O O . ALA A 1 108 ? -5.286 -3.127 13.914 1.00 95.69 108 ALA A O 1
ATOM 790 N N . SER A 1 109 ? -3.319 -2.408 14.712 1.00 95.69 109 SER A N 1
ATOM 791 C CA . SER A 1 109 ? -3.887 -1.406 15.624 1.00 95.69 109 SER A CA 1
ATOM 792 C C . SER A 1 109 ? -4.232 -0.118 14.880 1.00 95.69 109 SER A C 1
ATOM 794 O O . SER A 1 109 ? -5.221 0.541 15.185 1.00 95.69 109 SER A O 1
ATOM 796 N N . PHE A 1 110 ? -3.417 0.251 13.889 1.00 96.06 110 PHE A N 1
ATOM 797 C CA . PHE A 1 110 ? -3.725 1.320 12.946 1.00 96.06 110 PHE A CA 1
ATOM 798 C C . PHE A 1 110 ? -3.086 1.052 11.583 1.00 96.06 110 PHE A C 1
ATOM 800 O O . PHE A 1 110 ? -2.065 0.368 11.469 1.00 96.06 110 PHE A O 1
ATOM 807 N N . ILE A 1 111 ? -3.678 1.641 10.543 1.00 97.94 111 ILE A N 1
ATOM 808 C CA . ILE A 1 111 ? -3.212 1.521 9.161 1.00 97.94 111 ILE A CA 1
ATOM 809 C C . ILE A 1 111 ? -3.083 2.911 8.551 1.00 97.94 111 ILE A C 1
ATOM 811 O O . ILE A 1 111 ? -4.033 3.692 8.569 1.00 97.94 111 ILE A O 1
ATOM 815 N N . GLN A 1 112 ? -1.925 3.198 7.964 1.00 97.31 112 GLN A N 1
ATOM 816 C CA . GLN A 1 112 ? -1.721 4.343 7.083 1.00 97.31 112 GLN A CA 1
ATOM 817 C C . GLN A 1 112 ? -1.610 3.852 5.641 1.00 97.31 112 GLN A C 1
ATOM 819 O O . GLN A 1 112 ? -0.811 2.978 5.328 1.00 97.31 112 GLN A O 1
ATOM 824 N N . VAL A 1 113 ? -2.380 4.454 4.750 1.00 97.25 113 VAL A N 1
ATOM 825 C CA . VAL A 1 113 ? -2.328 4.219 3.312 1.00 97.25 113 VAL A CA 1
ATOM 826 C C . VAL A 1 113 ? -1.561 5.363 2.656 1.00 97.25 113 VAL A C 1
ATOM 828 O O . VAL A 1 113 ? -1.823 6.533 2.944 1.00 97.25 113 VAL A O 1
ATOM 831 N N . ARG A 1 114 ? -0.624 5.035 1.762 1.00 96.44 114 ARG A N 1
ATOM 832 C CA . ARG A 1 114 ? 0.024 5.997 0.862 1.00 96.44 114 ARG A CA 1
ATOM 833 C C . ARG A 1 114 ? -0.338 5.678 -0.581 1.00 96.44 114 ARG A C 1
ATOM 835 O O . ARG A 1 114 ? -0.144 4.552 -1.032 1.00 96.44 114 ARG A O 1
ATOM 842 N N . LEU A 1 115 ? -0.851 6.678 -1.284 1.00 96.12 115 LEU A N 1
ATOM 843 C CA . LEU A 1 115 ? -1.221 6.626 -2.700 1.00 96.12 115 LEU A CA 1
ATOM 844 C C . LEU A 1 115 ? -0.358 7.619 -3.479 1.00 96.12 115 LEU A C 1
ATOM 846 O O . LEU A 1 115 ? 0.082 8.610 -2.901 1.00 96.12 115 LEU A O 1
ATOM 850 N N . GLY A 1 116 ? -0.123 7.375 -4.770 1.00 94.75 116 GLY A N 1
ATOM 851 C CA . GLY A 1 116 ? 0.642 8.296 -5.629 1.00 94.75 116 GLY A CA 1
ATOM 852 C C . GLY A 1 116 ? 2.143 8.380 -5.316 1.00 94.75 116 GLY A C 1
ATOM 853 O O . GLY A 1 116 ? 2.807 9.325 -5.744 1.00 94.75 116 GLY A O 1
ATOM 854 N N . ALA A 1 117 ? 2.667 7.418 -4.552 1.00 93.06 117 ALA A N 1
ATOM 855 C CA . ALA A 1 117 ? 4.093 7.268 -4.291 1.00 93.06 117 ALA A CA 1
ATOM 856 C C . ALA A 1 117 ? 4.720 6.317 -5.318 1.00 93.06 117 ALA A C 1
ATOM 858 O O . ALA A 1 117 ? 4.197 5.230 -5.559 1.00 93.06 117 ALA A O 1
ATOM 859 N N . HIS A 1 118 ? 5.859 6.714 -5.877 1.00 94.38 118 HIS A N 1
ATOM 860 C CA . HIS A 1 118 ? 6.723 5.862 -6.693 1.00 94.38 118 HIS A CA 1
ATOM 861 C C . HIS A 1 118 ? 7.781 5.174 -5.827 1.00 94.38 118 HIS A C 1
ATOM 863 O O . HIS A 1 118 ? 7.932 3.957 -5.872 1.00 94.38 118 HIS A O 1
ATOM 869 N N . ALA A 1 119 ? 8.447 5.935 -4.954 1.00 90.69 119 ALA A N 1
ATOM 870 C CA . ALA A 1 119 ? 9.313 5.395 -3.909 1.00 90.69 119 ALA A CA 1
ATOM 871 C C . ALA A 1 119 ? 8.602 5.420 -2.543 1.00 90.69 119 ALA A C 1
ATOM 873 O O . ALA A 1 119 ? 8.302 6.476 -1.988 1.00 90.69 119 ALA A O 1
ATOM 874 N N . PHE A 1 120 ? 8.338 4.242 -1.966 1.00 84.00 120 PHE A N 1
ATOM 875 C CA . PHE A 1 120 ? 7.564 4.117 -0.717 1.00 84.00 120 PHE A CA 1
ATOM 876 C C . PHE A 1 120 ? 8.277 4.704 0.518 1.00 84.00 120 PHE A C 1
ATOM 878 O O . PHE A 1 120 ? 7.628 5.071 1.505 1.00 84.00 120 PHE A O 1
ATOM 885 N N . ASN A 1 121 ? 9.609 4.772 0.467 1.00 85.31 121 ASN A N 1
ATOM 886 C CA . ASN A 1 121 ? 10.491 5.241 1.533 1.00 85.31 121 ASN A CA 1
ATOM 887 C C . ASN A 1 121 ? 10.862 6.730 1.408 1.00 85.31 121 ASN A C 1
ATOM 889 O O . ASN A 1 121 ? 11.579 7.242 2.266 1.00 85.31 121 ASN A O 1
ATOM 893 N N . SER A 1 122 ? 10.378 7.434 0.381 1.00 89.44 122 SER A N 1
ATOM 894 C CA . SER A 1 122 ? 10.696 8.841 0.141 1.00 89.44 122 SER A CA 1
ATOM 895 C C . SER A 1 122 ? 9.488 9.758 0.368 1.00 89.44 122 SER A C 1
ATOM 897 O O . SER A 1 122 ? 8.319 9.348 0.389 1.00 89.44 122 SER A O 1
ATOM 899 N N . ASN A 1 123 ? 9.765 11.046 0.587 1.00 90.19 123 ASN A N 1
ATOM 900 C CA . ASN A 1 123 ? 8.723 12.058 0.694 1.00 90.19 123 ASN A CA 1
ATOM 901 C C . ASN A 1 123 ? 8.508 12.769 -0.654 1.00 90.19 123 ASN A C 1
ATOM 903 O O . ASN A 1 123 ? 9.064 13.832 -0.896 1.00 90.19 123 ASN A O 1
ATOM 907 N N . GLU A 1 124 ? 7.721 12.166 -1.541 1.00 91.50 124 GLU A N 1
ATOM 908 C CA . GLU A 1 124 ? 7.292 12.736 -2.821 1.00 91.50 124 GLU A CA 1
ATOM 909 C C . GLU A 1 124 ? 6.086 13.679 -2.672 1.00 91.50 124 GLU A C 1
ATOM 911 O O . GLU A 1 124 ? 5.163 13.394 -1.908 1.00 91.50 124 GLU A O 1
ATOM 916 N N . ALA A 1 125 ? 6.065 14.773 -3.439 1.00 91.88 125 ALA A N 1
ATOM 917 C CA . ALA A 1 125 ? 4.959 15.738 -3.456 1.00 91.88 125 ALA A CA 1
ATOM 918 C C . ALA A 1 125 ? 3.665 15.181 -4.078 1.00 91.88 125 ALA A C 1
ATOM 920 O O . ALA A 1 125 ? 2.582 15.692 -3.815 1.00 91.88 125 ALA A O 1
ATOM 921 N N . THR A 1 126 ? 3.772 14.137 -4.902 1.00 89.56 126 THR A N 1
ATOM 922 C CA . THR A 1 126 ? 2.633 13.477 -5.556 1.00 89.56 126 THR A CA 1
ATOM 923 C C . THR A 1 126 ? 1.863 12.551 -4.624 1.00 89.56 126 THR A C 1
ATOM 925 O O . THR A 1 126 ? 0.775 12.099 -4.979 1.00 89.56 126 THR A O 1
ATOM 928 N N . GLN A 1 127 ? 2.418 12.242 -3.448 1.00 93.44 127 GLN A N 1
ATOM 929 C CA . GLN A 1 127 ? 1.830 11.246 -2.572 1.00 93.44 127 GLN A CA 1
ATOM 930 C C . GLN A 1 127 ? 0.744 11.828 -1.668 1.00 93.44 127 GLN A C 1
ATOM 932 O O . GLN A 1 127 ? 0.856 12.932 -1.134 1.00 93.44 127 GLN A O 1
ATOM 937 N N . VAL A 1 128 ? -0.261 11.009 -1.394 1.00 94.88 128 VAL A N 1
ATOM 938 C CA . VAL A 1 128 ? -1.309 11.288 -0.417 1.00 94.88 128 VAL A CA 1
ATOM 939 C C . VAL A 1 128 ? -1.199 10.260 0.700 1.00 94.88 128 VAL A C 1
ATOM 941 O O . VAL A 1 128 ? -1.145 9.061 0.431 1.00 94.88 128 VAL A O 1
ATOM 944 N N . ARG A 1 129 ? -1.149 10.720 1.957 1.00 95.06 129 ARG A N 1
ATOM 945 C CA . ARG A 1 129 ? -1.065 9.862 3.148 1.00 95.06 129 ARG A CA 1
ATOM 946 C C . ARG A 1 129 ? -2.345 9.981 3.964 1.00 95.06 129 ARG A C 1
ATOM 948 O O . ARG A 1 129 ? -2.683 11.077 4.399 1.00 95.06 129 ARG A O 1
ATOM 955 N N . ILE A 1 130 ? -3.037 8.867 4.179 1.00 96.81 130 ILE A N 1
ATOM 956 C CA . ILE A 1 130 ? -4.327 8.830 4.877 1.00 96.81 130 ILE A CA 1
ATOM 957 C C . ILE A 1 130 ? -4.290 7.718 5.918 1.00 96.81 130 ILE A C 1
ATOM 959 O O . ILE A 1 130 ? -3.890 6.598 5.615 1.00 96.81 130 ILE A O 1
ATOM 963 N N . THR A 1 131 ? -4.722 8.008 7.141 1.00 97.75 131 THR A N 1
ATOM 964 C CA . THR A 1 131 ? -4.959 6.971 8.152 1.00 97.75 131 THR A CA 1
ATOM 965 C C . THR A 1 131 ? -6.341 6.370 7.928 1.00 97.75 131 THR A C 1
ATOM 967 O O . THR A 1 131 ? -7.317 7.110 7.794 1.00 97.75 131 THR A O 1
ATOM 970 N N . SER A 1 132 ? -6.432 5.042 7.868 1.00 97.12 132 SER A N 1
ATOM 971 C CA . SER A 1 132 ? -7.715 4.367 7.678 1.00 97.12 132 SER A CA 1
ATOM 972 C C . SER A 1 132 ? -8.634 4.599 8.874 1.00 97.12 132 SER A C 1
ATOM 974 O O . SER A 1 132 ? -8.198 4.521 10.022 1.00 97.12 132 SER A O 1
ATOM 976 N N . SER A 1 133 ? -9.915 4.847 8.605 1.00 96.69 133 SER A N 1
ATOM 977 C CA . SER A 1 133 ? -10.949 4.979 9.636 1.00 96.69 133 SER A CA 1
ATOM 978 C C . SER A 1 133 ? -11.522 3.634 10.082 1.00 96.69 133 SER A C 1
ATOM 980 O O . SER A 1 133 ? -12.012 3.513 11.200 1.00 96.69 133 SER A O 1
ATOM 982 N N . SER A 1 134 ? -11.495 2.627 9.208 1.00 95.94 134 SER A N 1
ATOM 983 C CA . SE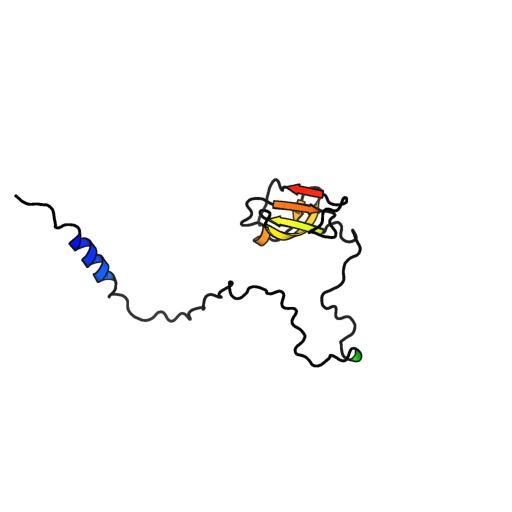R A 1 134 ? -12.043 1.299 9.478 1.00 95.94 134 SER A CA 1
ATOM 984 C C . SER A 1 134 ? -11.337 0.234 8.647 1.00 95.94 134 SER A C 1
ATOM 986 O O . SER A 1 134 ? -10.678 0.527 7.646 1.00 95.94 134 SER A O 1
ATOM 988 N N . VAL A 1 135 ? -11.462 -1.012 9.087 1.00 96.69 135 VAL A N 1
ATOM 989 C CA . VAL A 1 135 ? -10.899 -2.193 8.437 1.00 96.69 135 VAL A CA 1
ATOM 990 C C . VAL A 1 135 ? -11.981 -3.261 8.454 1.00 96.69 135 VAL A C 1
ATOM 992 O O . VAL A 1 135 ? -12.577 -3.516 9.498 1.00 96.69 135 VAL A O 1
ATOM 995 N N . VAL A 1 136 ? -12.244 -3.864 7.299 1.00 96.38 136 VAL A N 1
ATOM 996 C CA . VAL A 1 136 ? -13.190 -4.973 7.161 1.00 96.38 136 VAL A CA 1
ATOM 997 C C . VAL A 1 136 ? -12.398 -6.181 6.691 1.00 96.38 136 VAL A C 1
ATOM 999 O O . VAL A 1 136 ? -11.943 -6.213 5.549 1.00 96.38 136 VAL A O 1
ATOM 1002 N N . ASN A 1 137 ? -12.205 -7.144 7.587 1.00 95.62 137 ASN A N 1
ATOM 1003 C CA . ASN A 1 137 ? -11.669 -8.454 7.234 1.00 95.62 137 ASN A CA 1
ATOM 1004 C C . ASN A 1 137 ? -12.825 -9.339 6.747 1.00 95.62 137 ASN A C 1
ATOM 1006 O O . ASN A 1 137 ? -13.943 -9.210 7.250 1.00 95.62 137 ASN A O 1
ATOM 1010 N N . HIS A 1 138 ? -12.553 -10.183 5.751 1.00 89.31 138 HIS A N 1
ATOM 1011 C CA . HIS A 1 138 ? -13.486 -11.221 5.309 1.00 89.31 138 HIS A CA 1
ATOM 1012 C C . HIS A 1 138 ? -13.547 -12.360 6.337 1.00 89.31 138 HIS A C 1
ATOM 1014 O O . HIS A 1 138 ? -12.529 -12.570 7.033 1.00 89.31 138 HIS A O 1
#

Foldseek 3Di:
DDDPDPDVVVVVVVVVVVPPDDDDDDPDPPPPPPPCVVVPPPVPPPPPPDDPPDPVPPPPPDDDPHDQDDQCPQQQWKWKQAPVPDTFIWGCPDPQDIDGALVRPVPGPWIKIKTSDSDPPDDDPRIDIDIRPDDDDD

Nearest PDB structures (foldseek):
  1azz-assembly1_B  TM=9.517E-01  e=8.227E-05  Leptuca pugilator
  5tcc-assembly7_G  TM=8.632E-01  e=6.595E-04  Homo sapiens
  2wpi-assembly1_S  TM=8.824E-01  e=1.102E-02  Homo sapiens
  5jbc-assembly1_S  TM=8.874E-01  e=1.324E-02  Homo sapiens
  2wpl-assembly1_S  TM=8.746E-01  e=1.171E-02  Homo sapiens